Protein AF-A0A358NGM2-F1 (afdb_monomer_lite)

Structure (mmCIF, N/CA/C/O backbone):
data_AF-A0A358NGM2-F1
#
_entry.id   AF-A0A358NGM2-F1
#
loop_
_atom_site.group_PDB
_atom_site.id
_atom_site.type_symbol
_atom_site.label_atom_id
_atom_site.label_alt_id
_atom_site.label_comp_id
_atom_site.label_asym_id
_atom_site.label_entity_id
_atom_site.label_seq_id
_atom_site.pdbx_PDB_ins_code
_atom_site.Cartn_x
_atom_site.Cartn_y
_atom_site.Cartn_z
_atom_site.occupancy
_atom_site.B_iso_or_equiv
_atom_site.auth_seq_id
_atom_site.auth_comp_id
_atom_site.auth_asym_id
_atom_site.auth_atom_id
_atom_site.pdbx_PDB_model_num
ATOM 1 N N . MET A 1 1 ? 8.933 -25.622 -3.838 1.00 45.00 1 MET A N 1
ATOM 2 C CA . MET A 1 1 ? 8.324 -24.282 -3.938 1.00 45.00 1 MET A CA 1
ATOM 3 C C . MET A 1 1 ? 9.435 -23.286 -3.723 1.00 45.00 1 MET A C 1
ATOM 5 O O . MET A 1 1 ? 9.967 -23.218 -2.624 1.00 45.00 1 MET A O 1
ATOM 9 N N . ASP A 1 2 ? 9.873 -22.645 -4.799 1.00 49.91 2 ASP A N 1
ATOM 10 C CA . ASP A 1 2 ? 10.986 -21.705 -4.804 1.00 49.91 2 ASP A CA 1
ATOM 11 C C . ASP A 1 2 ? 10.780 -20.602 -3.766 1.00 49.91 2 ASP A C 1
ATOM 13 O O . ASP A 1 2 ? 9.978 -19.689 -3.952 1.00 49.91 2 ASP A O 1
ATOM 17 N N . SER A 1 3 ? 11.550 -20.663 -2.680 1.00 58.69 3 SER A N 1
ATOM 18 C CA . SER A 1 3 ? 11.756 -19.546 -1.762 1.00 58.69 3 SER A CA 1
ATOM 19 C C . SER A 1 3 ? 12.605 -18.480 -2.458 1.00 58.69 3 SER A C 1
ATOM 21 O O . SER A 1 3 ? 13.724 -18.181 -2.038 1.00 58.69 3 SER A O 1
ATOM 23 N N . LYS A 1 4 ? 12.104 -17.906 -3.558 1.00 64.69 4 LYS A N 1
ATOM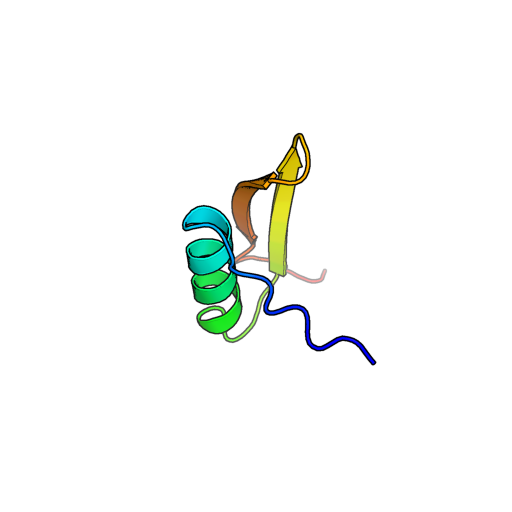 24 C CA . LYS A 1 4 ? 12.628 -16.643 -4.072 1.00 64.69 4 LYS A CA 1
ATOM 25 C C . LYS A 1 4 ? 12.381 -15.621 -2.971 1.00 64.69 4 LYS A C 1
ATOM 27 O O . LYS A 1 4 ? 11.250 -15.194 -2.763 1.00 64.69 4 LYS A O 1
ATOM 32 N N . LYS A 1 5 ? 13.439 -15.274 -2.233 1.00 63.47 5 LYS A N 1
ATOM 33 C CA . LYS A 1 5 ? 13.456 -14.121 -1.331 1.00 63.47 5 LYS A CA 1
ATOM 34 C C . LYS A 1 5 ? 13.067 -12.900 -2.159 1.00 63.47 5 LYS A C 1
ATOM 36 O O . LYS A 1 5 ? 13.893 -12.345 -2.877 1.00 63.47 5 LYS A O 1
ATOM 41 N N . PHE A 1 6 ? 11.794 -12.530 -2.103 1.00 72.19 6 PHE A N 1
ATOM 42 C CA . PHE A 1 6 ? 11.332 -11.251 -2.601 1.00 72.19 6 PHE A CA 1
ATOM 43 C C . PHE A 1 6 ? 11.967 -10.193 -1.701 1.00 72.19 6 PHE A C 1
ATOM 45 O O . PHE A 1 6 ? 11.705 -10.174 -0.499 1.00 72.19 6 PHE A O 1
ATOM 52 N N . LEU A 1 7 ? 12.878 -9.396 -2.256 1.00 80.44 7 LEU A N 1
ATOM 53 C CA . LEU A 1 7 ? 13.451 -8.241 -1.576 1.00 80.44 7 LEU A CA 1
ATOM 54 C C . LEU A 1 7 ? 12.528 -7.055 -1.872 1.00 80.44 7 LEU A C 1
ATOM 56 O O . LEU A 1 7 ? 12.574 -6.540 -2.991 1.00 80.44 7 LEU A O 1
ATOM 60 N N . PRO A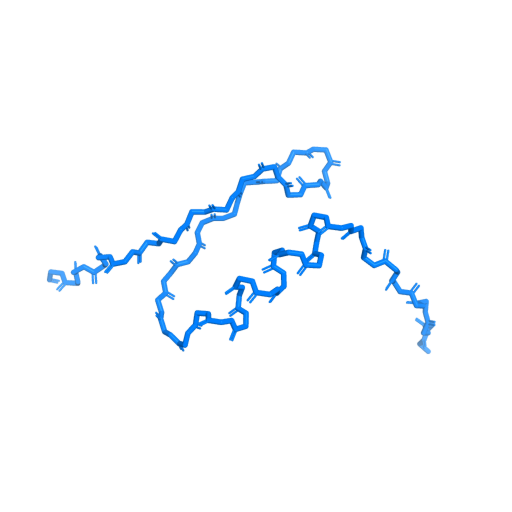 1 8 ? 11.657 -6.660 -0.925 1.00 81.62 8 PRO A N 1
ATOM 61 C CA . PRO A 1 8 ? 10.777 -5.525 -1.131 1.00 81.62 8 PRO A CA 1
ATOM 62 C C . PRO A 1 8 ? 11.606 -4.251 -1.279 1.00 81.62 8 PRO A C 1
ATOM 64 O O . PRO A 1 8 ? 12.603 -4.039 -0.585 1.00 81.62 8 PRO A O 1
ATOM 67 N N . THR A 1 9 ? 11.178 -3.385 -2.186 1.00 87.06 9 THR A N 1
ATOM 68 C CA . THR A 1 9 ? 11.704 -2.026 -2.303 1.00 87.06 9 THR A CA 1
ATOM 69 C C . THR A 1 9 ? 11.321 -1.195 -1.077 1.00 87.06 9 THR A C 1
ATOM 71 O O . THR A 1 9 ? 10.361 -1.509 -0.374 1.00 87.06 9 THR A O 1
ATOM 74 N N . GLU A 1 10 ? 12.005 -0.074 -0.833 1.00 88.25 10 GLU A N 1
ATOM 75 C CA . GLU A 1 10 ? 11.689 0.819 0.297 1.00 88.25 10 GLU A CA 1
ATOM 76 C C . GLU A 1 10 ? 10.214 1.253 0.339 1.00 88.25 10 GLU A C 1
ATOM 78 O O . GLU A 1 10 ? 9.629 1.402 1.411 1.00 88.25 10 GLU A O 1
ATOM 83 N N . LYS A 1 11 ? 9.589 1.433 -0.833 1.00 86.81 11 LYS A N 1
ATOM 84 C CA . LYS A 1 11 ? 8.167 1.788 -0.942 1.00 86.81 11 LYS A CA 1
ATOM 85 C C . LYS A 1 11 ? 7.254 0.659 -0.470 1.00 86.81 11 LYS A C 1
ATOM 87 O O . LYS A 1 11 ? 6.242 0.920 0.172 1.00 86.81 11 LYS A O 1
ATOM 92 N N . GLU A 1 12 ? 7.613 -0.582 -0.773 1.00 88.75 12 GLU A N 1
ATOM 93 C CA . GLU A 1 12 ? 6.864 -1.766 -0.349 1.00 88.75 12 GLU A CA 1
ATOM 94 C C . GLU A 1 12 ? 7.069 -2.055 1.136 1.00 88.75 12 GLU A C 1
ATOM 96 O O . GLU A 1 12 ? 6.114 -2.429 1.811 1.00 88.75 12 GLU A O 1
ATOM 101 N N . ILE A 1 13 ? 8.273 -1.810 1.666 1.00 91.44 13 ILE A N 1
ATOM 102 C CA . ILE A 1 13 ? 8.543 -1.882 3.108 1.00 91.44 13 ILE A CA 1
ATOM 103 C C . ILE A 1 13 ? 7.650 -0.884 3.852 1.00 91.44 13 ILE A C 1
ATOM 105 O O . ILE A 1 13 ? 6.929 -1.283 4.761 1.00 91.44 13 ILE A O 1
ATOM 109 N N . LYS A 1 14 ? 7.607 0.381 3.414 1.00 89.75 14 LYS A N 1
ATOM 110 C CA . LYS A 1 14 ? 6.724 1.398 4.011 1.00 89.75 14 LYS A CA 1
ATOM 111 C C . LYS A 1 14 ? 5.248 1.027 3.910 1.00 89.75 14 LYS A C 1
ATOM 113 O O . LYS A 1 14 ? 4.498 1.229 4.858 1.00 89.75 14 LYS A O 1
ATOM 118 N N . LEU A 1 15 ? 4.817 0.473 2.777 1.00 90.06 15 LEU A N 1
ATOM 119 C CA . LEU A 1 15 ? 3.447 -0.014 2.624 1.00 90.06 15 LEU A CA 1
ATOM 120 C C . LEU A 1 15 ? 3.133 -1.120 3.642 1.00 90.06 15 LEU A C 1
ATOM 122 O O . LEU A 1 15 ? 2.092 -1.075 4.291 1.00 90.06 15 LEU A O 1
ATOM 126 N N . LEU A 1 16 ? 4.035 -2.090 3.800 1.00 90.06 16 LEU A N 1
ATOM 127 C CA . LEU A 1 16 ? 3.902 -3.169 4.779 1.00 90.06 16 LEU A CA 1
ATOM 128 C C . LEU A 1 16 ? 3.852 -2.637 6.214 1.00 90.06 16 LEU A C 1
ATOM 130 O O . LEU A 1 16 ? 3.056 -3.131 7.008 1.00 90.06 16 LEU A O 1
ATOM 134 N N . GLU A 1 17 ? 4.667 -1.637 6.545 1.00 91.06 17 GLU A N 1
ATOM 135 C CA . GLU A 1 17 ? 4.626 -0.971 7.848 1.00 91.06 17 GLU A CA 1
ATOM 136 C C . GLU A 1 17 ? 3.281 -0.290 8.089 1.00 91.06 17 GLU A C 1
ATOM 138 O O . GLU A 1 17 ? 2.706 -0.465 9.159 1.00 91.06 17 GLU A O 1
ATOM 143 N N . ILE A 1 18 ? 2.748 0.443 7.108 1.00 88.56 18 ILE A N 1
ATOM 144 C CA . ILE A 1 18 ? 1.434 1.090 7.227 1.00 88.56 18 ILE A CA 1
ATOM 145 C C . ILE A 1 18 ? 0.355 0.032 7.467 1.00 88.56 18 ILE A C 1
ATOM 147 O O . ILE A 1 18 ? -0.379 0.133 8.441 1.00 88.56 18 ILE A O 1
ATOM 151 N N . ILE A 1 19 ? 0.316 -1.026 6.648 1.00 88.00 19 ILE A N 1
ATOM 152 C CA . ILE A 1 19 ? -0.664 -2.115 6.789 1.00 88.00 19 ILE A CA 1
ATOM 153 C C . ILE A 1 19 ? -0.583 -2.765 8.175 1.00 88.00 19 ILE A C 1
ATOM 155 O O . ILE A 1 19 ? -1.614 -3.059 8.767 1.00 88.00 19 ILE A O 1
ATOM 159 N N . ARG A 1 20 ? 0.625 -3.001 8.699 1.00 89.62 20 ARG A N 1
ATOM 160 C CA . ARG A 1 20 ? 0.811 -3.641 10.011 1.00 89.62 20 ARG A CA 1
ATOM 161 C C . ARG A 1 20 ? 0.489 -2.725 11.189 1.00 89.62 20 ARG A C 1
ATOM 163 O O . ARG A 1 20 ? 0.107 -3.233 12.235 1.00 89.62 20 ARG A O 1
ATOM 170 N N . ASN A 1 21 ? 0.671 -1.415 11.034 1.00 88.25 21 ASN A N 1
ATOM 171 C CA . ASN A 1 21 ? 0.333 -0.432 12.064 1.00 88.25 21 ASN A CA 1
ATOM 172 C C . ASN A 1 21 ? -1.158 -0.066 12.064 1.00 88.25 21 ASN A C 1
ATOM 174 O O . ASN A 1 21 ? -1.661 0.427 13.070 1.00 88.25 21 ASN A O 1
ATOM 178 N N . THR A 1 22 ? -1.876 -0.297 10.964 1.00 82.50 22 THR A N 1
ATOM 179 C CA . THR A 1 22 ? -3.333 -0.151 10.929 1.00 82.50 22 THR A CA 1
ATOM 180 C C . THR A 1 22 ? -3.977 -1.341 11.641 1.00 82.50 22 THR A C 1
ATOM 182 O O . THR A 1 22 ? -4.183 -2.398 11.053 1.00 82.50 22 THR A O 1
ATOM 185 N N . GLU A 1 23 ? -4.295 -1.172 12.926 1.00 76.44 23 GLU A N 1
ATOM 186 C CA . GLU A 1 23 ? -4.941 -2.207 13.748 1.00 76.44 23 GLU A CA 1
ATOM 187 C C . GLU A 1 23 ? -6.321 -2.609 13.201 1.00 76.44 23 GLU A C 1
ATOM 189 O O . GLU A 1 23 ? -6.656 -3.791 13.135 1.00 76.44 23 GLU A O 1
ATOM 194 N N . TYR A 1 24 ? -7.123 -1.626 12.785 1.00 78.50 24 TYR A N 1
ATOM 195 C CA . TYR A 1 24 ? -8.421 -1.825 12.145 1.00 78.50 24 TYR A CA 1
ATOM 196 C C . TYR A 1 24 ? -8.733 -0.649 11.215 1.00 78.50 24 TYR A C 1
ATOM 198 O O . TYR A 1 24 ? -8.425 0.500 11.526 1.00 78.50 24 TYR A O 1
ATOM 206 N N . GLY A 1 25 ? -9.363 -0.924 10.074 1.00 81.12 25 GLY A N 1
ATOM 207 C CA . GLY A 1 25 ? -9.758 0.104 9.115 1.00 81.12 25 GLY A CA 1
ATOM 208 C C . GLY A 1 25 ? -9.637 -0.359 7.671 1.00 81.12 25 GLY A C 1
ATOM 209 O O . GLY A 1 25 ? -9.381 -1.529 7.388 1.00 81.12 25 GLY A O 1
ATOM 210 N N . GLU A 1 26 ? -9.827 0.581 6.753 1.00 85.62 26 GLU A N 1
ATOM 211 C CA . GLU A 1 26 ? -9.669 0.359 5.321 1.00 85.62 26 GLU A CA 1
ATOM 212 C C . GLU A 1 26 ? -8.478 1.165 4.801 1.00 85.62 26 GLU A C 1
ATOM 214 O O . GLU A 1 26 ? -8.264 2.313 5.190 1.00 85.62 26 GLU A O 1
ATOM 219 N N . ILE 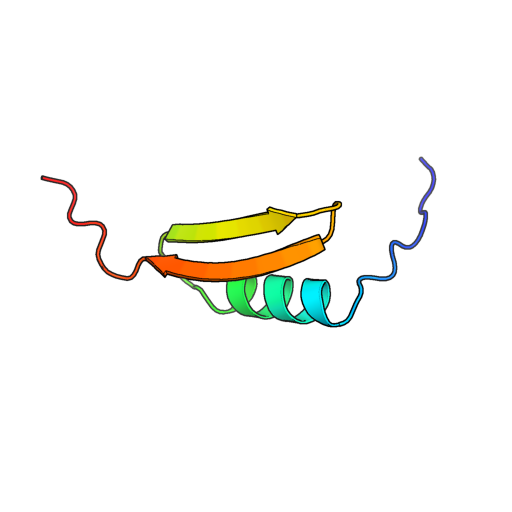A 1 27 ? -7.701 0.572 3.897 1.00 88.25 27 ILE A N 1
ATOM 220 C CA . ILE A 1 27 ? -6.575 1.236 3.240 1.00 88.25 27 ILE A CA 1
ATOM 221 C C . ILE A 1 27 ? -6.784 1.137 1.735 1.00 88.25 27 ILE A C 1
ATOM 223 O O . ILE A 1 27 ? -6.952 0.047 1.187 1.00 88.25 27 ILE A O 1
ATOM 227 N N . ARG A 1 28 ? -6.718 2.275 1.048 1.00 90.44 28 ARG A N 1
ATOM 228 C CA . ARG A 1 28 ? -6.690 2.338 -0.410 1.00 90.44 28 ARG A CA 1
ATOM 229 C C . ARG A 1 28 ? -5.251 2.452 -0.886 1.00 90.44 28 ARG A C 1
ATOM 231 O O . ARG A 1 28 ? -4.540 3.392 -0.545 1.00 90.44 28 ARG A O 1
ATOM 238 N N . ILE A 1 29 ? -4.829 1.503 -1.713 1.00 91.81 29 ILE A N 1
ATOM 239 C CA . ILE A 1 29 ? -3.489 1.478 -2.301 1.00 91.81 29 ILE A CA 1
ATOM 240 C C . ILE A 1 29 ? -3.633 1.722 -3.799 1.00 91.81 29 ILE A C 1
ATOM 242 O O . ILE A 1 29 ? -4.397 1.033 -4.473 1.00 91.81 29 ILE A O 1
ATOM 246 N N . ILE A 1 30 ? -2.897 2.696 -4.327 1.00 92.25 30 ILE A N 1
ATOM 247 C CA . ILE A 1 30 ? -2.810 2.941 -5.767 1.00 92.25 30 ILE A CA 1
ATOM 248 C C . ILE A 1 30 ? -1.467 2.415 -6.266 1.00 92.25 30 ILE A C 1
ATOM 250 O O . ILE A 1 30 ? -0.403 2.822 -5.786 1.00 92.25 30 ILE A O 1
ATOM 254 N N . VAL A 1 31 ? -1.532 1.510 -7.242 1.00 93.19 31 VAL A N 1
ATOM 255 C CA . VAL A 1 31 ? -0.376 0.855 -7.859 1.00 93.19 31 VAL A CA 1
ATOM 256 C C . VAL A 1 31 ? -0.260 1.315 -9.306 1.00 93.19 31 VAL A C 1
ATOM 258 O O . VAL A 1 31 ? -1.239 1.299 -10.048 1.00 93.19 31 VAL A O 1
ATOM 261 N N . GLN A 1 32 ? 0.943 1.701 -9.713 1.00 91.31 32 GLN A N 1
ATOM 262 C CA . GLN A 1 32 ? 1.264 2.064 -11.089 1.00 91.31 32 GLN A CA 1
ATOM 263 C C . GLN A 1 32 ? 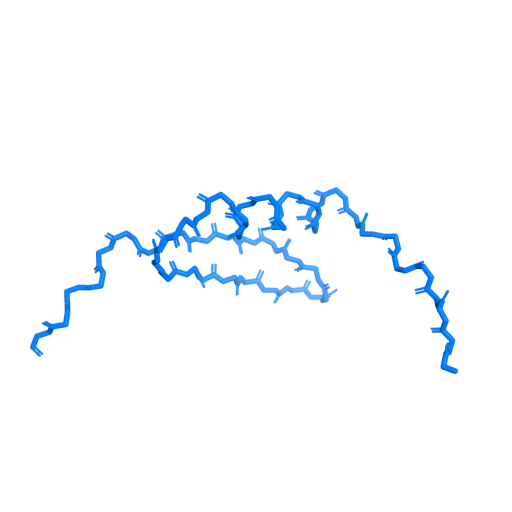2.585 1.395 -11.470 1.00 91.31 32 GLN A C 1
ATOM 265 O O . GLN A 1 32 ? 3.516 1.376 -10.667 1.00 91.31 32 GLN A O 1
ATOM 270 N N . GLU A 1 33 ? 2.646 0.789 -12.660 1.00 92.50 33 GLU A N 1
ATOM 271 C CA . GLU A 1 33 ? 3.831 0.051 -13.140 1.00 92.50 33 GLU A CA 1
ATOM 272 C C . GLU A 1 33 ? 4.341 -1.009 -12.140 1.00 92.50 33 GLU A C 1
ATOM 274 O O . GLU A 1 33 ? 5.542 -1.205 -11.957 1.00 92.50 33 GLU A O 1
ATOM 279 N N . GLY A 1 34 ? 3.415 -1.667 -11.433 1.00 86.25 34 GLY A N 1
ATOM 280 C CA . GLY A 1 34 ? 3.740 -2.680 -10.424 1.00 86.25 34 GLY A CA 1
ATOM 281 C C . GLY A 1 34 ? 4.337 -2.131 -9.125 1.00 86.25 34 GLY A C 1
ATOM 282 O O . GLY A 1 3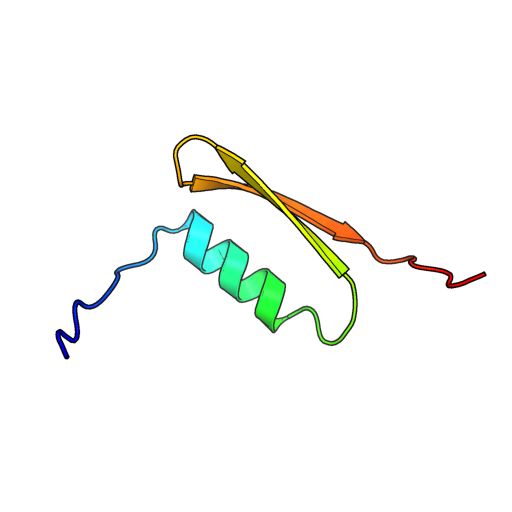4 ? 4.784 -2.917 -8.297 1.00 86.25 34 GLY A O 1
ATOM 283 N N . LYS A 1 35 ? 4.349 -0.807 -8.916 1.00 86.88 35 LYS A N 1
ATOM 284 C CA . LYS A 1 35 ? 4.871 -0.166 -7.701 1.00 86.88 35 LYS A CA 1
ATOM 285 C C . LYS A 1 35 ? 3.763 0.577 -6.953 1.00 86.88 35 LYS A C 1
ATOM 287 O O . LYS A 1 35 ? 2.955 1.259 -7.590 1.00 86.88 35 LYS A O 1
ATOM 292 N N . PRO A 1 36 ? 3.724 0.517 -5.611 1.00 90.25 36 PRO A N 1
ATOM 293 C CA . PRO A 1 36 ? 2.815 1.352 -4.840 1.00 90.25 36 PRO A CA 1
ATOM 294 C C . PRO A 1 36 ? 3.263 2.813 -4.952 1.00 90.25 36 PRO A C 1
ATOM 296 O O . PRO A 1 36 ? 4.392 3.167 -4.596 1.00 90.25 36 PRO A O 1
ATOM 299 N N . ILE A 1 37 ? 2.388 3.663 -5.486 1.00 91.81 37 ILE A N 1
ATOM 300 C CA . ILE A 1 37 ? 2.655 5.099 -5.641 1.00 91.81 37 ILE A CA 1
ATOM 301 C C . ILE A 1 37 ? 1.981 5.935 -4.555 1.00 91.81 37 ILE A C 1
ATOM 303 O O . ILE A 1 37 ? 2.476 7.012 -4.228 1.00 91.81 37 ILE A O 1
ATOM 307 N N . ARG A 1 38 ? 0.869 5.452 -3.990 1.00 88.69 38 ARG A N 1
ATOM 308 C CA . ARG A 1 38 ? 0.098 6.158 -2.965 1.00 88.69 38 ARG A CA 1
ATOM 309 C C . ARG A 1 38 ? -0.651 5.165 -2.079 1.00 88.69 38 ARG A C 1
ATOM 311 O O . ARG A 1 38 ? -1.151 4.151 -2.563 1.00 88.69 38 ARG A O 1
ATOM 318 N N . VAL A 1 39 ? -0.719 5.493 -0.794 1.00 89.00 39 VAL A N 1
ATOM 319 C CA . VAL A 1 39 ? -1.442 4.752 0.242 1.00 89.00 39 VAL A CA 1
ATOM 320 C C . VAL A 1 39 ? -2.310 5.759 0.986 1.00 89.00 39 VAL A C 1
ATOM 322 O O . VAL A 1 39 ? -1.800 6.786 1.431 1.00 89.00 39 VAL A O 1
ATOM 325 N N . GLU A 1 40 ? -3.608 5.498 1.075 1.00 86.31 40 GLU A N 1
ATOM 326 C CA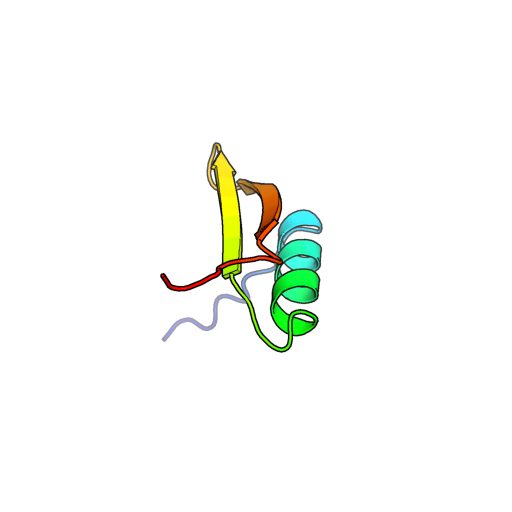 . GLU A 1 40 ? -4.583 6.345 1.762 1.00 86.31 40 GLU A CA 1
ATOM 327 C C . GLU A 1 40 ? -5.293 5.518 2.835 1.00 86.31 40 GLU A C 1
ATOM 329 O O . GLU A 1 40 ? -5.874 4.477 2.537 1.00 86.31 40 GLU A O 1
ATOM 334 N N . GLU A 1 41 ? -5.249 5.972 4.084 1.00 79.81 41 GLU A N 1
ATOM 335 C CA . GLU A 1 41 ? -5.967 5.344 5.193 1.00 79.81 41 GLU A CA 1
ATOM 336 C C . GLU A 1 41 ? -7.377 5.941 5.290 1.00 79.81 41 GLU A C 1
ATOM 338 O O . GLU A 1 41 ? -7.555 7.148 5.487 1.00 79.81 41 GLU A O 1
ATOM 343 N N . ILE A 1 42 ? -8.397 5.101 5.148 1.00 78.94 42 ILE A N 1
ATOM 344 C CA . ILE A 1 42 ? -9.801 5.498 5.208 1.00 78.94 42 ILE A CA 1
ATOM 345 C C . ILE A 1 42 ? -10.261 5.349 6.663 1.00 78.94 42 ILE A C 1
ATOM 347 O O . ILE A 1 42 ? -10.730 4.302 7.098 1.00 78.94 42 ILE A O 1
ATOM 351 N N . LYS A 1 43 ? -10.113 6.426 7.443 1.00 68.81 43 LYS A N 1
ATOM 352 C CA . LYS A 1 43 ? -10.417 6.446 8.891 1.00 68.81 43 LYS A CA 1
ATOM 353 C C . LYS A 1 43 ? -11.906 6.541 9.247 1.00 68.81 43 LYS A C 1
ATOM 355 O O . LYS A 1 43 ? -12.249 6.539 10.425 1.00 68.81 43 LYS A O 1
ATOM 360 N N . LYS A 1 44 ? -12.803 6.693 8.269 1.00 60.25 44 LYS A N 1
ATOM 361 C CA . LYS A 1 44 ? -14.241 6.914 8.507 1.00 60.25 44 LYS A CA 1
ATOM 362 C C . LYS A 1 44 ? -15.104 6.155 7.503 1.00 60.25 44 LYS A C 1
ATOM 364 O O . LYS A 1 44 ? -15.790 6.765 6.689 1.00 60.25 44 LYS A O 1
ATOM 369 N N . SER A 1 45 ? -15.107 4.832 7.595 1.00 55.50 45 SER A N 1
ATOM 370 C CA . SER A 1 45 ? -16.171 4.025 6.997 1.00 55.50 45 SER A CA 1
ATOM 371 C C . SER A 1 45 ? -17.330 3.950 7.987 1.00 55.50 45 SER A C 1
ATOM 373 O O . SER A 1 45 ? -17.393 3.060 8.832 1.00 55.50 45 SER A O 1
ATOM 375 N N . ILE A 1 46 ? -18.233 4.932 7.941 1.00 56.84 46 ILE A N 1
ATOM 376 C CA . ILE A 1 46 ? -19.521 4.811 8.630 1.00 56.84 46 ILE A CA 1
ATOM 377 C C . ILE A 1 46 ? -20.379 3.902 7.754 1.00 56.84 46 ILE A C 1
ATOM 379 O O . ILE A 1 46 ? -20.767 4.283 6.651 1.00 56.84 46 ILE A O 1
ATOM 383 N N . LYS A 1 47 ? -20.639 2.685 8.232 1.00 56.19 47 LYS A N 1
ATOM 384 C CA . LYS A 1 47 ? -21.649 1.808 7.642 1.00 56.19 47 LYS A CA 1
ATOM 385 C C . LYS A 1 47 ? -23.016 2.413 7.990 1.00 56.19 47 LYS A C 1
ATOM 387 O O . LYS A 1 47 ? -23.347 2.470 9.172 1.00 56.19 47 LYS A O 1
ATOM 392 N N . LEU A 1 48 ? -23.717 2.952 6.990 1.00 45.12 48 LEU A N 1
ATOM 393 C CA . LEU A 1 48 ? -25.098 3.439 7.125 1.00 45.12 48 LEU A CA 1
ATOM 394 C C . LEU A 1 48 ? -26.068 2.272 7.331 1.00 45.12 48 LEU A C 1
ATOM 396 O O . LEU A 1 48 ? -25.833 1.204 6.716 1.00 45.12 48 LEU A O 1
#

Foldseek 3Di:
DDPPPPDDDPQVVVVVVVVVVCPDFDKDFDDDPNGTPDIDTDPDPDDD

Secondary structure (DSSP, 8-state):
---------HHHHHHHHHHHH-SSSEEEEEEETTEEEEEEEE------

Sequence (48 aa):
MDSKKFLPTEKEIKLLEIIRNTEYGEIRIIVQEGKPIRVEEIKKSIKL

pLDDT: mean 79.96, std 13.84, range [45.0, 93.19]

Radius of gyration: 13.59 Å; chains: 1; bounding box: 39×31×27 Å